Protein AF-A0AAD9TSA2-F1 (afdb_monomer_lite)

Foldseek 3Di:
DAPVVDDPVQKDFDWDWDQDPVRDIDIAGIKGPAFDWDPPDPPDTQTHIDTHDPDPPDPDDDDPVSVVVLVQWDQDPVGIDGNVPPDPPDPPPPPDDVVPDDPVCVVVVVVVVVQDDPDPVPRDDPDDPPPPD

Sequence (133 aa):
MNPKILPSKAWKSYVRYFKAADGQIFTTNMISRNKIGIKIFPSCTLWVHIIGTPLPDKDILIGWDVYCQCKSLKILHNGIRYKRDFKPFSNIPKIFTLSEIQPSFQQVQEKLLQFCTNSYVDFKHPKTFWKNS

Structure (mmCIF, N/CA/C/O backbone):
data_AF-A0AAD9TSA2-F1
#
_entry.id   AF-A0AAD9TSA2-F1
#
loop_
_atom_site.group_PDB
_atom_site.id
_atom_site.type_symbol
_atom_site.label_atom_id
_atom_site.label_alt_id
_atom_site.label_comp_id
_atom_site.label_asym_id
_atom_site.label_entity_id
_atom_site.label_seq_id
_atom_site.pdbx_PDB_ins_code
_atom_site.Cartn_x
_atom_site.Cartn_y
_atom_site.Cartn_z
_atom_site.occupancy
_atom_site.B_iso_or_equiv
_atom_site.auth_seq_id
_atom_site.auth_comp_id
_atom_site.auth_asym_id
_atom_site.auth_atom_id
_atom_site.pdbx_PDB_model_num
ATOM 1 N N . MET A 1 1 ? 3.391 0.774 -10.635 1.00 87.69 1 MET A N 1
ATOM 2 C CA . MET A 1 1 ? 3.125 2.227 -10.495 1.00 87.69 1 MET A CA 1
ATOM 3 C C . MET A 1 1 ? 3.427 2.881 -11.819 1.00 87.69 1 MET A C 1
ATOM 5 O O . MET A 1 1 ? 4.441 2.524 -12.410 1.00 87.69 1 MET A O 1
ATOM 9 N N . ASN A 1 2 ? 2.593 3.815 -12.274 1.00 88.62 2 ASN A N 1
ATOM 10 C CA . ASN A 1 2 ? 2.831 4.500 -13.544 1.00 88.62 2 ASN A CA 1
ATOM 11 C C . ASN A 1 2 ? 4.218 5.187 -13.533 1.00 88.62 2 ASN A C 1
ATOM 13 O O . ASN A 1 2 ? 4.454 6.051 -12.680 1.00 88.62 2 ASN A O 1
ATOM 17 N N . PRO A 1 3 ? 5.143 4.838 -14.453 1.00 89.50 3 PRO A N 1
ATOM 18 C CA . PRO A 1 3 ? 6.490 5.408 -14.470 1.00 89.50 3 PRO A CA 1
ATOM 19 C C . PRO A 1 3 ? 6.525 6.930 -14.615 1.00 89.50 3 PRO A C 1
ATOM 21 O O . PRO A 1 3 ? 7.485 7.555 -14.173 1.00 89.50 3 PRO A O 1
ATOM 24 N N . LYS A 1 4 ? 5.472 7.526 -15.193 1.00 89.19 4 LYS A N 1
ATOM 25 C CA . LYS A 1 4 ? 5.348 8.975 -15.411 1.00 89.19 4 LYS A CA 1
ATOM 26 C C . LYS A 1 4 ? 5.235 9.786 -14.117 1.00 89.19 4 LYS A C 1
ATOM 28 O O . LYS A 1 4 ? 5.485 10.984 -14.144 1.00 89.19 4 LYS A O 1
ATOM 33 N N . ILE A 1 5 ? 4.869 9.158 -12.997 1.00 88.31 5 ILE A N 1
ATOM 34 C CA . ILE A 1 5 ? 4.669 9.853 -11.714 1.00 88.31 5 ILE A CA 1
ATOM 35 C C . ILE A 1 5 ? 6.006 10.286 -11.087 1.00 88.31 5 ILE A C 1
ATOM 37 O O . ILE A 1 5 ? 6.057 11.263 -10.344 1.00 88.31 5 ILE A O 1
ATOM 41 N N . LEU A 1 6 ? 7.098 9.570 -11.369 1.00 90.62 6 LEU A N 1
ATOM 42 C CA . LEU A 1 6 ? 8.424 9.877 -10.832 1.00 90.62 6 LEU A CA 1
ATOM 43 C C . LEU A 1 6 ? 9.380 10.271 -11.958 1.00 90.62 6 LEU A C 1
ATOM 45 O O . LEU A 1 6 ? 9.274 9.744 -13.066 1.00 90.62 6 LEU A O 1
ATOM 49 N N . PRO A 1 7 ? 10.365 11.141 -11.685 1.00 93.88 7 PRO A N 1
ATOM 50 C CA . PRO A 1 7 ? 11.338 11.524 -12.694 1.00 93.88 7 PRO A CA 1
ATOM 51 C C . PRO A 1 7 ? 12.148 10.308 -13.159 1.00 93.88 7 PRO A C 1
ATOM 53 O O . PRO A 1 7 ? 12.468 9.424 -12.365 1.00 93.88 7 PRO A O 1
ATOM 56 N N . SER A 1 8 ? 12.544 10.296 -14.435 1.00 92.88 8 SER A N 1
ATOM 57 C CA . SER A 1 8 ? 13.282 9.194 -15.082 1.00 92.88 8 SER A CA 1
ATOM 58 C C . SER A 1 8 ? 14.492 8.709 -14.269 1.00 92.88 8 SER A C 1
ATOM 60 O O . SER A 1 8 ? 14.726 7.508 -14.144 1.00 92.88 8 SER A O 1
ATOM 62 N N . LYS A 1 9 ? 15.208 9.639 -13.625 1.00 95.38 9 LYS A N 1
ATOM 63 C CA . LYS A 1 9 ? 16.356 9.362 -12.745 1.00 95.38 9 LYS A CA 1
ATOM 64 C C . LYS A 1 9 ? 16.038 8.470 -11.539 1.00 95.38 9 LYS A C 1
ATOM 66 O O . LYS A 1 9 ? 16.944 7.834 -11.011 1.00 95.38 9 LYS A O 1
ATOM 71 N N . ALA A 1 10 ? 14.784 8.411 -11.087 1.00 94.38 10 ALA A N 1
ATOM 72 C CA . ALA A 1 10 ? 14.367 7.578 -9.960 1.00 94.38 10 ALA A CA 1
ATOM 73 C C . ALA A 1 10 ? 14.303 6.083 -10.316 1.00 94.38 10 ALA A C 1
ATOM 75 O O . ALA A 1 10 ? 14.279 5.241 -9.416 1.00 94.38 10 ALA A O 1
ATOM 76 N N . TRP A 1 11 ? 14.310 5.749 -11.608 1.00 95.19 11 TRP A N 1
ATOM 77 C CA . TRP A 1 11 ? 14.159 4.391 -12.117 1.00 95.19 11 TRP A CA 1
ATOM 78 C C . TRP A 1 11 ? 15.504 3.782 -12.535 1.00 95.19 11 TRP A C 1
ATOM 80 O O . TRP A 1 11 ? 16.452 4.483 -12.911 1.00 95.19 11 TRP A O 1
ATOM 90 N N . LYS A 1 12 ? 15.589 2.453 -12.466 1.00 96.06 12 LYS A N 1
ATOM 91 C CA . LYS A 1 12 ? 16.648 1.634 -13.069 1.00 96.06 12 LYS A CA 1
ATOM 92 C C . LYS A 1 12 ? 16.032 0.468 -13.838 1.00 96.06 12 LYS A C 1
ATOM 94 O O . LYS A 1 12 ? 14.952 -0.000 -13.474 1.00 96.06 12 LYS A O 1
ATOM 99 N N . SER A 1 13 ? 16.738 0.003 -14.869 1.00 94.31 13 SER A N 1
ATOM 100 C CA . SER A 1 13 ? 16.355 -1.200 -15.611 1.00 94.31 13 SER A CA 1
ATOM 101 C C . SER A 1 13 ? 16.334 -2.401 -14.670 1.00 94.31 13 SER A C 1
ATOM 103 O O . SER A 1 13 ? 17.261 -2.596 -13.878 1.00 94.31 13 SER A O 1
ATOM 105 N N . TYR A 1 14 ? 15.245 -3.160 -14.708 1.00 93.06 14 TYR A N 1
ATOM 106 C CA . TYR A 1 14 ? 15.063 -4.349 -13.891 1.00 93.06 14 TYR A CA 1
ATOM 107 C C . TYR A 1 14 ? 13.983 -5.232 -14.497 1.00 93.06 14 TYR A C 1
ATOM 109 O O . TYR A 1 14 ? 12.823 -4.830 -14.557 1.00 93.06 14 TYR A O 1
ATOM 117 N N . VAL A 1 15 ? 14.366 -6.435 -14.921 1.00 91.38 15 VAL A N 1
ATOM 118 C CA . VAL A 1 15 ? 13.429 -7.404 -15.486 1.00 91.38 15 VAL A CA 1
ATOM 119 C C . VAL A 1 15 ? 12.979 -8.369 -14.401 1.00 91.38 15 VAL A C 1
ATOM 121 O O . VAL A 1 15 ? 13.802 -9.019 -13.758 1.00 91.38 15 VAL A O 1
ATOM 124 N N . ARG A 1 16 ? 11.665 -8.471 -14.200 1.00 89.12 16 ARG A N 1
ATOM 125 C CA . ARG A 1 16 ? 11.062 -9.472 -13.315 1.00 89.12 16 ARG A CA 1
ATOM 126 C C . ARG A 1 16 ? 9.763 -9.986 -13.902 1.00 89.12 16 ARG A C 1
ATOM 128 O O . ARG A 1 16 ? 8.984 -9.215 -14.461 1.00 89.12 16 ARG A O 1
ATOM 135 N N . TYR A 1 17 ? 9.560 -11.284 -13.731 1.00 89.62 17 TYR A N 1
ATOM 136 C CA . TYR A 1 17 ? 8.388 -12.013 -14.186 1.00 89.62 17 TYR A CA 1
ATOM 137 C C . TYR A 1 17 ? 7.498 -12.343 -12.991 1.00 89.62 17 TYR A C 1
ATOM 139 O O . TYR A 1 17 ? 7.982 -12.754 -11.934 1.00 89.62 17 TYR A O 1
ATOM 147 N N . PHE A 1 18 ? 6.198 -12.167 -13.173 1.00 83.81 18 PHE A N 1
ATOM 148 C CA . PHE A 1 18 ? 5.158 -12.464 -12.203 1.00 83.81 18 PHE A CA 1
ATOM 149 C C . PHE A 1 18 ? 4.166 -13.400 -12.867 1.00 83.81 18 PHE A C 1
ATOM 151 O O . PHE A 1 18 ? 3.656 -13.092 -13.938 1.00 83.81 18 PHE A O 1
ATOM 158 N N . LYS A 1 19 ? 3.886 -14.540 -12.244 1.00 86.69 19 LYS A N 1
ATOM 159 C CA . LYS A 1 19 ? 2.830 -15.436 -12.709 1.00 86.69 19 LYS A CA 1
ATOM 160 C C . LYS A 1 19 ? 1.536 -15.058 -11.997 1.00 86.69 19 LYS A C 1
ATOM 162 O O . LYS A 1 19 ? 1.492 -15.076 -10.768 1.00 86.69 19 LYS A O 1
ATOM 167 N N . ALA A 1 20 ? 0.522 -14.675 -12.758 1.00 81.94 20 ALA A N 1
ATOM 168 C CA . ALA A 1 20 ? -0.810 -14.410 -12.240 1.00 81.94 20 ALA A CA 1
ATOM 169 C C . ALA A 1 20 ? -1.568 -15.724 -11.978 1.00 81.94 20 ALA A C 1
ATOM 171 O O . ALA A 1 20 ? -1.119 -16.811 -12.350 1.00 81.94 20 ALA A O 1
ATOM 172 N N . ALA A 1 21 ? -2.706 -15.629 -11.286 1.00 81.75 21 ALA A N 1
ATOM 173 C CA . ALA A 1 21 ? -3.491 -16.794 -10.871 1.00 81.75 21 ALA A CA 1
ATOM 174 C C . ALA A 1 21 ? -4.059 -17.596 -12.056 1.00 81.75 21 ALA A C 1
ATOM 176 O O . ALA A 1 21 ? -4.214 -18.808 -11.959 1.00 81.75 21 ALA A O 1
ATOM 177 N N . ASP A 1 22 ? -4.311 -16.933 -13.182 1.00 89.19 22 ASP A N 1
ATOM 178 C CA . ASP A 1 22 ? -4.730 -17.535 -14.453 1.00 89.19 22 ASP A CA 1
ATOM 179 C C . ASP A 1 22 ? -3.564 -18.154 -15.250 1.00 89.19 22 ASP A C 1
ATOM 181 O O . ASP A 1 22 ? -3.751 -18.664 -16.352 1.00 89.19 22 ASP A O 1
ATOM 185 N N . GLY A 1 23 ? -2.346 -18.112 -14.705 1.00 88.75 23 GLY A N 1
ATOM 186 C CA . GLY A 1 23 ? -1.141 -18.625 -15.340 1.00 88.75 23 GLY A CA 1
ATOM 187 C C . GLY A 1 23 ? -0.471 -17.657 -16.313 1.00 88.75 23 GLY A C 1
ATOM 188 O O . GLY A 1 23 ? 0.631 -17.969 -16.772 1.00 88.75 23 GLY A O 1
ATOM 189 N N . GLN A 1 24 ? -1.061 -16.488 -16.583 1.00 89.44 24 GLN A N 1
ATOM 190 C CA . GLN A 1 24 ? -0.446 -15.478 -17.439 1.00 89.44 24 GLN A CA 1
ATOM 191 C C . GLN A 1 24 ? 0.817 -14.905 -16.788 1.00 89.44 24 GLN A C 1
ATOM 193 O O . GLN A 1 24 ? 0.896 -14.723 -15.569 1.00 89.44 24 GLN A O 1
ATOM 198 N N . ILE A 1 25 ? 1.826 -14.619 -17.612 1.00 88.19 25 ILE A N 1
ATOM 199 C CA . ILE A 1 25 ? 3.084 -14.026 -17.159 1.00 88.19 25 ILE A CA 1
ATOM 200 C C . ILE A 1 25 ? 3.033 -12.523 -17.398 1.00 88.19 25 ILE A C 1
ATOM 202 O O . ILE A 1 25 ? 2.947 -12.051 -18.528 1.00 88.19 25 ILE A O 1
ATOM 206 N N . PHE A 1 26 ? 3.138 -11.772 -16.313 1.00 84.75 26 PHE A N 1
ATOM 207 C CA . PHE A 1 26 ? 3.305 -10.334 -16.319 1.00 84.75 26 PHE A CA 1
ATOM 208 C C . PHE A 1 26 ? 4.782 -9.979 -16.145 1.00 84.75 26 PHE A C 1
ATOM 210 O O . PHE A 1 26 ? 5.439 -10.445 -15.212 1.00 84.75 26 PHE A O 1
ATOM 217 N N . THR A 1 27 ? 5.305 -9.128 -17.023 1.00 87.62 27 THR A N 1
ATOM 218 C CA . THR A 1 27 ? 6.718 -8.730 -17.016 1.00 87.62 27 THR A CA 1
ATOM 219 C C . THR A 1 27 ? 6.852 -7.247 -16.724 1.00 87.62 27 THR A C 1
ATOM 221 O O . THR A 1 27 ? 6.102 -6.417 -17.233 1.00 87.62 27 THR A O 1
ATOM 224 N N . THR A 1 28 ? 7.854 -6.902 -15.926 1.00 89.00 28 THR A N 1
ATOM 225 C CA . THR A 1 28 ? 8.188 -5.519 -15.575 1.00 89.00 28 THR A CA 1
ATOM 226 C C . THR A 1 28 ? 9.607 -5.243 -16.019 1.00 89.00 28 THR A C 1
ATOM 228 O O . THR A 1 28 ? 10.444 -6.122 -15.842 1.00 89.00 28 THR A O 1
ATOM 231 N N . ASN A 1 29 ? 9.892 -4.053 -16.540 1.00 91.44 29 ASN A N 1
ATOM 232 C CA . ASN A 1 29 ? 11.213 -3.682 -17.063 1.00 91.44 29 ASN A CA 1
ATOM 233 C C . ASN A 1 29 ? 11.946 -2.623 -16.224 1.00 91.44 29 ASN A C 1
ATOM 235 O O . ASN A 1 29 ? 13.083 -2.267 -16.540 1.00 91.44 29 ASN A O 1
ATOM 239 N N . MET A 1 30 ? 11.328 -2.110 -15.157 1.00 93.44 30 MET A N 1
ATOM 240 C CA . MET A 1 30 ? 11.940 -1.085 -14.320 1.00 93.44 30 MET A CA 1
ATOM 241 C C . MET A 1 30 ? 11.511 -1.159 -12.856 1.00 93.44 30 MET A 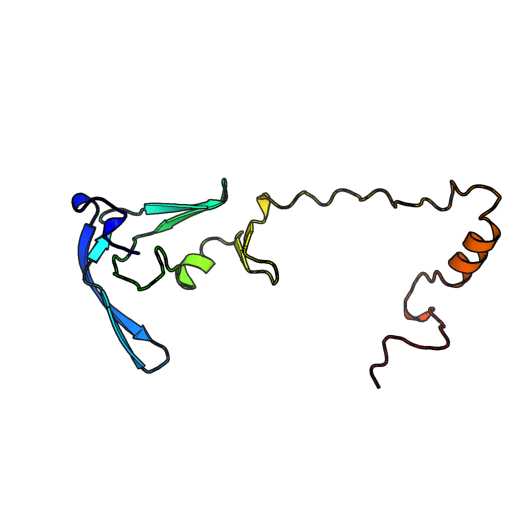C 1
ATOM 243 O O . MET A 1 30 ? 10.383 -1.518 -12.514 1.00 93.44 30 MET A O 1
ATOM 247 N N . ILE A 1 31 ? 12.427 -0.749 -11.983 1.00 95.19 31 ILE A N 1
ATOM 248 C CA . ILE A 1 31 ? 12.223 -0.641 -10.538 1.00 95.19 31 ILE A CA 1
ATOM 249 C C . ILE A 1 31 ? 12.838 0.662 -10.026 1.00 95.19 31 ILE A C 1
ATOM 251 O O . ILE A 1 31 ? 13.749 1.221 -10.642 1.00 95.19 31 ILE A O 1
ATOM 255 N N . SER A 1 32 ? 12.360 1.164 -8.894 1.00 95.75 32 SER A N 1
ATOM 256 C CA . SER A 1 32 ? 12.945 2.328 -8.244 1.00 95.75 32 SER A CA 1
ATOM 257 C C . SER A 1 32 ? 14.377 2.038 -7.779 1.00 95.75 32 SER A C 1
ATOM 259 O O . SER A 1 32 ? 14.684 0.964 -7.246 1.00 95.75 32 SER A O 1
ATOM 261 N N . ARG A 1 33 ? 15.272 3.016 -7.959 1.00 96.12 33 ARG A N 1
ATOM 262 C CA . ARG A 1 33 ? 16.665 2.939 -7.486 1.00 96.12 33 ARG A CA 1
ATOM 263 C C . ARG A 1 33 ? 16.728 2.793 -5.972 1.00 96.12 33 ARG A C 1
ATOM 265 O O . ARG A 1 33 ? 17.392 1.889 -5.476 1.00 96.12 33 ARG A O 1
ATOM 272 N N . ASN A 1 34 ? 15.972 3.637 -5.277 1.00 95.88 34 ASN A N 1
ATOM 273 C CA . ASN A 1 34 ? 15.877 3.676 -3.823 1.00 95.88 34 ASN A CA 1
ATOM 274 C C . ASN A 1 34 ? 14.489 3.218 -3.370 1.00 95.88 34 ASN A C 1
ATOM 276 O O . ASN A 1 34 ? 13.538 3.214 -4.161 1.00 95.88 34 ASN A O 1
ATOM 280 N N . LYS A 1 35 ? 14.362 2.852 -2.091 1.00 94.88 35 LYS A N 1
ATOM 281 C CA . LYS A 1 35 ? 13.046 2.666 -1.472 1.00 94.88 35 LYS A CA 1
ATOM 282 C C . LYS A 1 35 ? 12.293 3.993 -1.475 1.00 94.88 35 LYS A C 1
ATOM 284 O O . LYS A 1 35 ? 12.876 5.042 -1.211 1.00 94.88 35 LYS A O 1
ATOM 289 N N . ILE A 1 36 ? 11.001 3.927 -1.754 1.00 93.06 36 ILE A N 1
ATOM 290 C CA . ILE A 1 36 ? 10.107 5.078 -1.794 1.00 93.06 36 ILE A CA 1
ATOM 291 C C . ILE A 1 36 ? 9.095 4.923 -0.667 1.00 93.06 36 ILE A C 1
ATOM 293 O O . ILE A 1 36 ? 8.533 3.844 -0.476 1.00 93.06 36 ILE A O 1
ATOM 297 N N . GLY A 1 37 ? 8.905 6.004 0.087 1.00 92.56 37 GLY A N 1
ATOM 298 C CA . GLY A 1 37 ? 7.923 6.091 1.156 1.00 92.56 37 GLY A CA 1
ATOM 299 C C . GLY A 1 37 ? 6.533 6.378 0.595 1.00 92.56 37 GLY A C 1
ATOM 300 O O . GLY A 1 37 ? 6.267 7.492 0.156 1.00 92.56 37 GLY A O 1
ATOM 301 N N . ILE A 1 38 ? 5.635 5.397 0.637 1.00 89.56 38 ILE A N 1
ATOM 302 C CA . ILE A 1 38 ? 4.216 5.572 0.320 1.00 89.56 38 ILE A CA 1
ATOM 303 C C . ILE A 1 38 ? 3.483 5.867 1.628 1.00 89.56 38 ILE A C 1
ATOM 305 O O . ILE A 1 38 ? 3.323 4.984 2.475 1.00 89.56 38 ILE A O 1
ATOM 309 N N . LYS A 1 39 ? 3.056 7.117 1.815 1.00 89.62 39 LYS A N 1
ATOM 310 C CA . LYS A 1 39 ? 2.270 7.534 2.981 1.00 89.62 39 LYS A CA 1
ATOM 311 C C . LYS A 1 39 ? 0.788 7.242 2.727 1.00 89.62 39 LYS A C 1
ATOM 313 O O . LYS A 1 39 ? 0.155 7.945 1.951 1.00 89.62 39 LYS A O 1
ATOM 318 N N . ILE A 1 40 ? 0.256 6.203 3.372 1.00 85.50 40 ILE A N 1
ATOM 319 C CA . ILE A 1 40 ? -1.164 5.807 3.266 1.00 85.50 40 ILE A CA 1
ATOM 320 C C . ILE A 1 40 ? -2.009 6.575 4.292 1.00 85.50 40 ILE A C 1
ATOM 322 O O . ILE A 1 40 ? -3.103 7.032 3.988 1.00 85.50 40 ILE A O 1
ATOM 326 N N . PHE A 1 41 ? -1.469 6.746 5.499 1.00 84.44 41 PHE A N 1
ATOM 327 C CA . PHE A 1 41 ? -2.040 7.546 6.586 1.00 84.44 41 PHE A CA 1
ATOM 328 C C . PHE A 1 41 ? -0.947 8.458 7.147 1.00 84.44 41 PHE A C 1
ATOM 330 O O . PHE A 1 41 ? 0.233 8.121 6.997 1.00 84.44 41 PHE A O 1
ATOM 337 N N . PRO A 1 42 ? -1.281 9.557 7.854 1.00 85.12 42 PRO A N 1
ATOM 338 C CA . PRO A 1 42 ? -0.284 10.452 8.449 1.00 85.12 42 PRO A CA 1
ATOM 339 C C . PRO A 1 42 ? 0.815 9.716 9.227 1.00 85.12 42 PRO A C 1
ATOM 341 O O . PRO A 1 42 ? 1.982 10.103 9.167 1.00 85.12 42 PRO A O 1
ATOM 344 N N . SER A 1 43 ? 0.452 8.604 9.876 1.00 81.94 43 SER A N 1
ATOM 345 C CA . SER A 1 43 ? 1.337 7.772 10.689 1.00 81.94 43 SER A CA 1
ATOM 346 C C . SER A 1 43 ? 1.561 6.328 10.172 1.00 81.94 43 SER A C 1
ATOM 348 O O . SER A 1 43 ? 2.161 5.534 10.900 1.00 81.94 43 SER A O 1
ATOM 350 N N . CYS A 1 44 ? 1.150 5.970 8.937 1.00 84.50 44 CYS A N 1
ATOM 351 C CA . CYS A 1 44 ? 1.587 4.741 8.218 1.00 84.50 44 CYS A CA 1
ATOM 352 C C . CYS A 1 44 ? 2.280 5.145 6.911 1.00 84.50 44 CYS A C 1
ATOM 354 O O . CYS A 1 44 ? 1.635 5.573 5.952 1.00 84.50 44 CYS A O 1
ATOM 356 N N . THR A 1 45 ? 3.605 4.987 6.880 1.00 89.19 45 THR A N 1
ATOM 357 C CA . THR A 1 45 ? 4.427 5.124 5.672 1.00 89.19 45 THR A CA 1
ATOM 358 C C . THR A 1 45 ? 5.105 3.793 5.374 1.00 89.19 45 THR A C 1
ATOM 360 O O . THR A 1 45 ? 5.780 3.234 6.237 1.00 89.19 45 THR A O 1
ATOM 363 N N . LEU A 1 46 ? 4.926 3.294 4.154 1.00 89.38 46 LEU A N 1
ATOM 364 C CA . LEU A 1 46 ? 5.543 2.068 3.657 1.00 89.38 46 LEU A CA 1
ATOM 365 C C . LEU A 1 46 ? 6.790 2.402 2.844 1.00 89.38 46 LEU A C 1
ATOM 367 O O . LEU A 1 46 ? 6.692 3.113 1.852 1.00 89.38 46 LEU A O 1
ATOM 371 N N . TRP A 1 47 ? 7.944 1.863 3.229 1.00 92.50 47 TRP A N 1
ATOM 372 C CA . TRP A 1 47 ? 9.204 2.056 2.507 1.00 92.50 47 TRP A CA 1
ATOM 373 C C . TRP A 1 47 ? 9.538 0.829 1.667 1.00 92.50 47 TRP A C 1
ATOM 375 O O . TRP A 1 47 ? 10.051 -0.165 2.183 1.00 92.50 47 TRP A O 1
ATOM 385 N N . VAL A 1 48 ? 9.272 0.902 0.364 1.00 92.94 48 VAL A N 1
ATOM 386 C CA . VAL A 1 48 ? 9.395 -0.245 -0.551 1.00 92.94 48 VAL A CA 1
ATOM 387 C C . VAL A 1 48 ? 10.075 0.143 -1.857 1.00 92.94 48 VAL A C 1
ATOM 389 O O . VAL A 1 48 ? 10.050 1.304 -2.263 1.00 92.94 48 VAL A O 1
ATOM 392 N N . HIS A 1 49 ? 10.698 -0.826 -2.529 1.00 93.25 49 HIS A N 1
ATOM 393 C CA . HIS A 1 49 ? 11.076 -0.633 -3.927 1.00 93.25 49 HIS A CA 1
ATOM 394 C C . HIS A 1 49 ? 9.824 -0.720 -4.795 1.00 93.25 49 HIS A C 1
ATOM 396 O O . HIS A 1 49 ? 9.045 -1.664 -4.673 1.00 93.25 49 HIS A O 1
ATOM 402 N N . ILE A 1 50 ? 9.637 0.265 -5.665 1.00 92.00 50 ILE A N 1
ATOM 403 C CA . ILE A 1 50 ? 8.456 0.358 -6.516 1.00 92.00 50 ILE A CA 1
ATOM 404 C C . ILE A 1 50 ? 8.789 -0.182 -7.894 1.00 92.00 50 ILE A C 1
ATOM 406 O O . ILE A 1 50 ? 9.787 0.200 -8.496 1.00 92.00 50 ILE A O 1
ATOM 410 N N . ILE A 1 51 ? 7.914 -1.028 -8.414 1.00 92.50 51 ILE A N 1
ATOM 411 C CA . ILE A 1 51 ? 7.975 -1.500 -9.791 1.00 92.50 51 ILE A CA 1
ATOM 412 C C . ILE A 1 51 ? 7.242 -0.495 -10.686 1.00 92.50 51 ILE A C 1
ATOM 414 O O . ILE A 1 51 ? 6.082 -0.143 -10.428 1.00 92.50 51 ILE A O 1
ATOM 418 N N . GLY A 1 52 ? 7.921 -0.027 -11.732 1.00 92.38 52 GLY A N 1
ATOM 419 C CA . GLY A 1 52 ? 7.332 0.855 -12.734 1.00 92.38 52 GLY A CA 1
ATOM 420 C C . GLY A 1 52 ? 6.600 0.039 -13.795 1.00 92.38 52 GLY A C 1
ATOM 421 O O . GLY A 1 52 ? 7.196 -0.808 -14.454 1.00 92.38 52 GLY A O 1
ATOM 422 N N . THR A 1 53 ? 5.298 0.271 -13.936 1.00 87.62 53 THR A N 1
ATOM 423 C CA . THR A 1 53 ? 4.416 -0.443 -14.865 1.00 87.62 53 THR A CA 1
ATOM 424 C C . THR A 1 53 ? 3.315 0.503 -15.351 1.00 87.62 53 THR A C 1
ATOM 426 O O . THR A 1 53 ? 2.699 1.179 -14.519 1.00 87.62 53 THR A O 1
ATOM 429 N N . PRO A 1 54 ? 3.051 0.595 -16.667 1.00 83.50 54 PRO A N 1
ATOM 430 C CA . PRO A 1 54 ? 1.917 1.350 -17.184 1.00 83.50 54 PRO A CA 1
ATOM 431 C C . PRO A 1 54 ? 0.641 0.534 -16.951 1.00 83.50 54 PRO A C 1
ATOM 433 O O . PRO A 1 54 ? 0.229 -0.251 -17.798 1.00 83.50 54 PRO A O 1
ATOM 436 N N . LEU A 1 55 ? 0.059 0.655 -15.757 1.00 78.81 55 LEU A N 1
ATOM 437 C CA . LEU A 1 55 ? -1.222 0.022 -15.452 1.00 78.81 55 LEU A CA 1
ATOM 438 C C . LEU A 1 55 ? -2.358 0.886 -16.017 1.00 78.81 55 LEU A C 1
ATOM 440 O O . LEU A 1 55 ? -2.341 2.100 -15.796 1.00 78.81 55 LEU A O 1
ATOM 444 N N . PRO A 1 56 ? -3.340 0.293 -16.716 1.00 78.81 56 PRO A N 1
ATOM 445 C CA . PRO A 1 56 ? -4.532 1.020 -17.128 1.00 78.81 56 PRO A CA 1
ATOM 446 C C . PRO A 1 56 ? -5.335 1.431 -15.887 1.00 78.81 56 PRO A C 1
ATOM 448 O O . PRO A 1 56 ? -5.510 0.637 -14.961 1.00 78.81 56 PRO A O 1
ATOM 451 N N . ASP A 1 57 ? -5.783 2.687 -15.853 1.00 82.50 57 ASP A N 1
ATOM 452 C CA . ASP A 1 57 ? -6.717 3.243 -14.859 1.00 82.50 57 ASP A CA 1
ATOM 453 C C . ASP A 1 57 ? -6.313 3.094 -13.379 1.00 82.50 57 ASP A C 1
ATOM 455 O O . ASP A 1 57 ? -7.162 3.137 -12.474 1.00 82.50 57 ASP A O 1
ATOM 459 N N . LYS A 1 58 ? -5.015 2.886 -13.110 1.00 82.56 58 LYS A N 1
ATOM 460 C CA . LYS A 1 58 ? -4.447 2.735 -11.763 1.00 82.56 58 LYS A CA 1
ATOM 461 C C . LYS A 1 58 ? -3.069 3.386 -11.673 1.00 82.56 58 LYS A C 1
ATOM 463 O O . LYS A 1 58 ? -2.122 2.964 -12.333 1.00 82.56 58 LYS A O 1
ATOM 468 N N . ASP A 1 59 ? -2.917 4.333 -10.755 1.00 82.38 59 ASP A N 1
ATOM 469 C CA . ASP A 1 59 ? -1.613 4.951 -10.485 1.00 82.38 59 ASP A CA 1
ATOM 470 C C . ASP A 1 59 ? -0.692 4.031 -9.675 1.00 82.38 59 ASP A C 1
ATOM 472 O O . ASP A 1 59 ? 0.509 3.910 -9.956 1.00 82.38 59 ASP A O 1
ATOM 476 N N . ILE A 1 60 ? -1.256 3.354 -8.670 1.00 86.31 60 ILE A N 1
ATOM 477 C CA . ILE A 1 60 ? -0.537 2.508 -7.715 1.00 86.31 60 ILE A CA 1
ATOM 478 C C . ILE A 1 60 ? -1.343 1.234 -7.453 1.00 86.31 60 ILE A C 1
ATOM 480 O O . ILE A 1 60 ? -2.547 1.276 -7.215 1.00 86.31 60 ILE A O 1
ATOM 484 N N . LEU A 1 61 ? -0.644 0.100 -7.452 1.00 87.88 61 LEU A N 1
ATOM 485 C CA . LEU A 1 61 ? -1.150 -1.194 -7.012 1.00 87.88 61 LEU A CA 1
ATOM 486 C C . LEU A 1 61 ? -0.266 -1.670 -5.857 1.00 87.88 61 LEU A C 1
ATOM 488 O O . LEU A 1 61 ? 0.959 -1.685 -5.991 1.00 87.88 61 LEU A O 1
ATOM 492 N N . ILE A 1 62 ? -0.879 -2.025 -4.729 1.00 87.12 62 ILE A N 1
ATOM 493 C CA . ILE A 1 62 ? -0.183 -2.535 -3.545 1.00 87.12 62 ILE A CA 1
ATOM 494 C C . ILE A 1 62 ? -0.475 -4.028 -3.438 1.00 87.12 62 ILE A C 1
ATOM 496 O O . ILE A 1 62 ? -1.629 -4.428 -3.303 1.00 87.12 62 ILE A O 1
ATOM 500 N N . GLY A 1 63 ? 0.578 -4.841 -3.517 1.00 86.69 63 GLY A N 1
ATOM 501 C CA . GLY A 1 63 ? 0.490 -6.284 -3.324 1.00 86.69 63 GLY A CA 1
ATOM 502 C C . GLY A 1 63 ? 0.209 -6.660 -1.869 1.00 86.69 63 GLY A C 1
ATOM 503 O O . GLY A 1 63 ? 0.475 -5.894 -0.937 1.00 86.69 63 GLY A O 1
ATOM 504 N N . TRP A 1 64 ? -0.325 -7.865 -1.668 1.00 85.31 64 TRP A N 1
ATOM 505 C CA . TRP A 1 64 ? -0.630 -8.389 -0.335 1.00 85.31 64 TRP A CA 1
ATOM 506 C C . TRP A 1 64 ? 0.623 -8.541 0.543 1.00 85.31 64 TRP A C 1
ATOM 508 O O . TRP A 1 64 ? 0.593 -8.250 1.736 1.00 85.31 64 TRP A O 1
ATOM 518 N N . ASP A 1 65 ? 1.751 -8.906 -0.065 1.00 84.56 65 ASP A N 1
ATOM 519 C CA . ASP A 1 65 ? 3.072 -8.995 0.562 1.00 84.56 65 ASP A CA 1
ATOM 520 C C . ASP A 1 65 ? 3.531 -7.666 1.183 1.00 84.56 65 ASP A C 1
ATOM 522 O O . ASP A 1 65 ? 4.112 -7.644 2.270 1.00 84.56 65 ASP A O 1
ATOM 526 N N . VAL A 1 66 ? 3.244 -6.548 0.513 1.00 86.62 66 VAL A N 1
ATOM 527 C CA . VAL A 1 66 ? 3.527 -5.194 0.999 1.00 86.62 66 VAL A CA 1
ATOM 528 C C . VAL A 1 66 ? 2.502 -4.770 2.050 1.00 86.62 66 VAL A C 1
ATOM 530 O O . VAL A 1 66 ? 2.874 -4.205 3.079 1.00 86.62 66 VAL A O 1
ATOM 533 N N . TYR A 1 67 ? 1.220 -5.076 1.835 1.00 85.81 67 TYR A N 1
ATOM 534 C CA . TYR A 1 67 ? 0.156 -4.790 2.800 1.00 85.81 67 TYR A CA 1
ATOM 535 C C . TYR A 1 67 ? 0.437 -5.427 4.170 1.00 85.81 67 TYR A C 1
ATOM 537 O O . TYR A 1 67 ? 0.384 -4.736 5.191 1.00 85.81 67 TYR A O 1
ATOM 545 N N . CYS A 1 68 ? 0.820 -6.708 4.196 1.00 84.38 68 CYS A N 1
ATOM 546 C CA . CYS A 1 68 ? 1.113 -7.445 5.428 1.00 84.38 68 CYS A CA 1
ATOM 547 C C . CYS A 1 68 ? 2.259 -6.838 6.259 1.00 84.38 68 CYS A C 1
ATOM 549 O O . CYS A 1 68 ? 2.379 -7.145 7.447 1.00 84.38 68 CYS A O 1
ATOM 551 N N . GLN A 1 69 ? 3.077 -5.950 5.682 1.00 84.75 69 GLN A N 1
ATOM 552 C CA . GLN A 1 69 ? 4.142 -5.254 6.405 1.00 84.75 69 GLN A CA 1
ATOM 553 C C . GLN A 1 69 ? 3.615 -4.101 7.289 1.00 84.75 69 GLN A C 1
ATOM 555 O O . GLN A 1 69 ? 4.191 -3.863 8.352 1.00 84.75 69 GLN A O 1
ATOM 560 N N . CYS A 1 70 ? 2.505 -3.415 6.947 1.00 82.50 70 CYS A N 1
ATOM 561 C CA . CYS A 1 70 ? 1.877 -2.417 7.847 1.00 82.50 70 CYS A CA 1
ATOM 562 C C . CYS A 1 70 ? 0.853 -3.125 8.757 1.00 82.50 70 CYS A C 1
ATOM 564 O O . CYS A 1 70 ? -0.346 -3.078 8.510 1.00 82.50 70 CYS A O 1
ATOM 566 N N . LYS A 1 71 ? 1.313 -3.736 9.864 1.00 78.62 71 LYS A N 1
ATOM 567 C CA . LYS A 1 71 ? 0.468 -4.473 10.846 1.00 78.62 71 LYS A CA 1
ATOM 568 C C . LYS A 1 71 ? -0.729 -3.682 11.402 1.00 78.62 71 LYS A C 1
ATOM 570 O O . LYS A 1 71 ? -1.685 -4.257 11.915 1.00 78.62 71 LYS A O 1
ATOM 575 N N . SER A 1 72 ? -0.646 -2.358 11.363 1.00 81.62 72 SER A N 1
ATOM 576 C CA . SER A 1 72 ? -1.669 -1.446 11.880 1.00 81.62 72 SER A CA 1
ATOM 577 C C . SER A 1 72 ? -2.701 -1.033 10.822 1.00 81.62 72 SER A C 1
ATOM 579 O O . SER A 1 72 ? -3.685 -0.381 11.175 1.00 81.62 72 SER A O 1
ATOM 581 N N . LEU A 1 73 ? -2.479 -1.393 9.554 1.00 84.62 73 LEU A N 1
ATOM 582 C CA . LEU A 1 73 ? -3.400 -1.186 8.444 1.00 84.62 73 LEU A CA 1
ATOM 583 C C . LEU A 1 73 ? -4.420 -2.329 8.413 1.00 84.62 73 LEU A C 1
ATOM 585 O O . LEU A 1 73 ? -4.051 -3.498 8.511 1.00 84.62 73 LEU A O 1
ATOM 589 N N . LYS A 1 74 ? -5.705 -1.996 8.304 1.00 84.94 74 LYS A N 1
ATOM 590 C CA . LYS A 1 74 ? -6.798 -2.967 8.214 1.00 84.94 74 LYS A CA 1
ATOM 591 C C . LYS A 1 74 ? -7.717 -2.611 7.058 1.00 84.94 74 LYS A C 1
ATOM 593 O O . LYS A 1 74 ? -8.144 -1.466 6.955 1.00 84.94 74 LYS A O 1
ATOM 598 N N . ILE A 1 75 ? -8.067 -3.590 6.236 1.00 84.25 75 ILE A N 1
ATOM 599 C CA . ILE A 1 75 ? -9.154 -3.471 5.261 1.00 84.25 75 ILE A CA 1
ATOM 600 C C . ILE A 1 75 ? -10.439 -3.933 5.956 1.00 84.25 75 ILE A C 1
ATOM 602 O O . ILE A 1 75 ? -10.516 -5.069 6.419 1.00 84.25 75 ILE A O 1
ATOM 606 N N . LEU A 1 76 ? -11.419 -3.041 6.083 1.00 85.06 76 LEU A N 1
ATOM 607 C CA . LEU A 1 76 ? -12.746 -3.319 6.635 1.00 85.06 76 LEU A CA 1
ATOM 608 C C . LEU A 1 76 ? -13.813 -3.162 5.544 1.00 85.06 76 LEU A C 1
ATOM 610 O O . LEU A 1 76 ? -13.555 -2.594 4.485 1.00 85.06 76 LEU A O 1
ATOM 614 N N . HIS A 1 77 ? -15.040 -3.602 5.833 1.00 79.50 77 HIS A N 1
ATOM 615 C CA . HIS A 1 77 ? -16.182 -3.497 4.913 1.00 79.50 77 HIS A CA 1
ATOM 616 C C . HIS A 1 77 ? -16.489 -2.057 4.451 1.00 79.50 77 HIS A C 1
ATOM 618 O O . HIS A 1 77 ? -17.094 -1.867 3.405 1.00 79.50 77 HIS A O 1
ATOM 624 N N . ASN A 1 78 ? -16.073 -1.040 5.213 1.00 83.00 78 ASN A N 1
ATOM 625 C CA . ASN A 1 78 ? -16.248 0.377 4.879 1.00 83.00 78 ASN A CA 1
ATOM 626 C C . ASN A 1 78 ? -14.955 1.076 4.430 1.00 83.00 78 ASN A C 1
ATOM 628 O O . ASN A 1 78 ? -14.890 2.303 4.436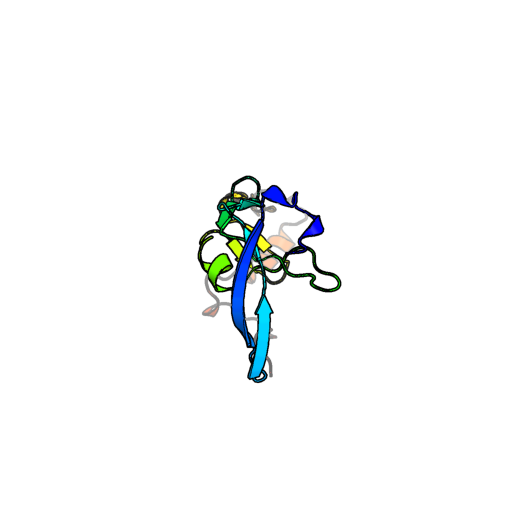 1.00 83.00 78 ASN A O 1
ATOM 632 N N . GLY A 1 79 ? -13.929 0.309 4.060 1.00 81.94 79 GLY A N 1
ATOM 633 C CA . GLY A 1 79 ? -12.674 0.829 3.530 1.00 81.94 79 GLY A CA 1
ATOM 634 C C . GLY A 1 79 ? -11.460 0.526 4.403 1.00 81.94 79 GLY A C 1
ATOM 635 O O . GLY A 1 79 ? -11.489 -0.296 5.321 1.00 81.94 79 GLY A O 1
ATOM 636 N N . ILE A 1 80 ? -10.350 1.185 4.078 1.00 84.12 80 ILE A N 1
ATOM 637 C CA . ILE A 1 80 ? -9.062 0.993 4.747 1.00 84.12 80 ILE A CA 1
ATOM 638 C C . ILE A 1 80 ? -9.022 1.852 6.019 1.00 84.12 80 ILE A C 1
ATOM 640 O O . ILE A 1 80 ? -9.361 3.032 5.987 1.00 84.12 80 ILE A O 1
ATOM 644 N N . ARG A 1 81 ? -8.588 1.277 7.144 1.00 80.75 81 ARG A N 1
ATOM 645 C CA . ARG A 1 81 ? -8.421 1.969 8.431 1.00 80.75 81 ARG A CA 1
ATOM 646 C C . ARG A 1 81 ? -7.035 1.742 9.023 1.00 80.75 81 ARG A C 1
ATOM 648 O O . ARG A 1 81 ? -6.420 0.699 8.806 1.00 80.75 81 ARG A O 1
ATOM 655 N N . TYR A 1 82 ? -6.583 2.687 9.844 1.00 78.00 82 TYR A N 1
ATOM 656 C CA . TYR A 1 82 ? -5.321 2.599 10.574 1.00 78.00 82 TYR A CA 1
ATOM 657 C C . TYR A 1 82 ? -5.544 2.644 12.088 1.00 78.00 82 TYR A C 1
ATOM 659 O O . TYR A 1 82 ? -6.203 3.549 12.591 1.00 78.00 82 TYR A O 1
ATOM 667 N N . LYS A 1 83 ? -4.991 1.671 12.832 1.00 69.81 83 LYS A N 1
ATOM 668 C CA . LYS A 1 83 ? -5.271 1.466 14.271 1.00 69.81 83 LYS A CA 1
ATOM 669 C C . LYS A 1 83 ? -5.059 2.717 15.138 1.00 69.81 83 LYS A C 1
ATOM 671 O O . LYS A 1 83 ? -5.794 2.886 16.100 1.00 69.81 83 LYS A O 1
ATOM 676 N N . ARG A 1 84 ? -4.072 3.569 14.834 1.00 65.31 84 ARG A N 1
ATOM 677 C CA . ARG A 1 84 ? -3.789 4.776 15.640 1.00 65.31 84 ARG A CA 1
ATOM 678 C C . ARG A 1 84 ? -4.746 5.937 15.371 1.00 65.31 84 ARG A C 1
ATOM 680 O O . ARG A 1 84 ? -4.885 6.783 16.240 1.00 65.31 84 ARG A O 1
ATOM 687 N N . ASP A 1 85 ? -5.420 5.938 14.223 1.00 61.66 85 ASP A N 1
ATOM 688 C CA . ASP A 1 85 ? -6.435 6.944 13.884 1.00 61.66 85 ASP A CA 1
ATOM 689 C C . ASP A 1 85 ? -7.834 6.513 14.364 1.00 61.66 85 ASP A C 1
ATOM 691 O O . ASP A 1 85 ? -8.827 7.207 14.139 1.00 61.66 85 ASP A O 1
ATOM 695 N N . PHE A 1 86 ? -7.942 5.367 15.054 1.00 61.69 86 PHE A N 1
ATOM 696 C CA . PHE A 1 86 ? -9.130 5.086 15.847 1.00 61.69 86 PHE A CA 1
ATOM 697 C C . PHE A 1 86 ? -9.177 6.098 16.982 1.00 61.69 86 PHE A C 1
ATOM 699 O O . PHE A 1 86 ? -8.254 6.165 17.796 1.00 61.69 86 PHE A O 1
ATOM 706 N N . LYS A 1 87 ? -10.290 6.834 17.076 1.00 60.34 87 LYS A N 1
ATOM 707 C CA . LYS A 1 87 ? -10.638 7.475 18.341 1.00 60.34 87 LYS A CA 1
ATOM 708 C C . LYS A 1 87 ? -10.537 6.390 19.422 1.00 60.34 87 LYS A C 1
ATOM 710 O O . LYS A 1 87 ? -11.079 5.297 19.202 1.00 60.34 87 LYS A O 1
ATOM 715 N N . PRO A 1 88 ? -9.812 6.631 20.530 1.00 54.03 88 PRO A N 1
ATOM 716 C CA . PRO A 1 88 ? -9.831 5.702 21.648 1.00 54.03 88 PRO A CA 1
ATOM 717 C C . PRO A 1 88 ? -11.287 5.424 22.013 1.00 54.03 88 PRO A C 1
ATOM 719 O O . PRO A 1 88 ? -12.156 6.260 21.756 1.00 54.03 88 PRO A O 1
ATOM 722 N N . PHE A 1 89 ? -11.555 4.245 22.570 1.00 49.69 89 PHE A N 1
ATOM 723 C CA . PHE A 1 89 ? -12.861 3.951 23.141 1.00 49.69 89 PHE A CA 1
ATOM 724 C C . PHE A 1 89 ? -13.167 5.034 24.181 1.00 49.69 89 PHE A C 1
ATOM 726 O O . PHE A 1 89 ? -12.661 5.008 25.299 1.00 49.69 89 PHE A O 1
ATOM 733 N N . SER A 1 90 ? -13.922 6.046 23.776 1.00 52.56 90 SER A N 1
ATOM 734 C CA . SER A 1 90 ? -14.535 6.989 24.685 1.00 52.56 90 SER A CA 1
ATOM 735 C C . SER A 1 90 ? -15.739 6.260 25.241 1.00 52.56 90 SER A C 1
ATOM 737 O O . SER A 1 90 ? -16.543 5.756 24.451 1.00 52.56 90 SER A O 1
ATOM 739 N N . ASN A 1 91 ? -15.872 6.209 26.566 1.00 52.56 91 ASN A N 1
ATOM 740 C CA . ASN A 1 91 ? -17.158 5.898 27.172 1.00 52.56 91 ASN A CA 1
ATOM 741 C C . ASN A 1 91 ? -18.174 6.833 26.521 1.00 52.56 91 ASN A C 1
ATOM 743 O O . ASN A 1 91 ? -18.150 8.037 26.763 1.00 52.56 91 ASN A O 1
ATOM 747 N N . ILE A 1 92 ? -19.005 6.290 25.632 1.00 56.81 92 ILE A N 1
ATOM 748 C CA . ILE A 1 92 ? -20.199 6.985 25.180 1.00 56.81 92 ILE A CA 1
ATOM 749 C C . ILE A 1 92 ? -21.000 7.117 26.473 1.00 56.81 92 ILE A C 1
ATOM 751 O O . ILE A 1 92 ? -21.339 6.073 27.047 1.00 56.81 92 ILE A O 1
ATOM 755 N N . PRO A 1 93 ? -21.223 8.336 27.002 1.00 52.09 93 PRO A N 1
ATOM 756 C CA . PRO A 1 93 ? -22.112 8.494 28.140 1.00 52.09 93 PRO A CA 1
ATOM 757 C C . PRO A 1 93 ? -23.394 7.788 27.733 1.00 52.09 93 PRO A C 1
ATOM 759 O O . PRO A 1 93 ? -23.880 8.035 26.626 1.00 52.09 93 PRO A O 1
ATOM 762 N N . LYS A 1 94 ? -23.872 6.833 28.541 1.00 55.56 94 LYS A N 1
ATOM 763 C CA . LYS A 1 94 ? -25.165 6.196 28.287 1.00 55.56 94 LYS A CA 1
ATOM 764 C C . LYS A 1 94 ? -26.133 7.350 28.057 1.00 55.56 94 LYS A C 1
ATOM 766 O O . LYS A 1 94 ? -26.382 8.114 28.978 1.00 55.56 94 LYS A O 1
ATOM 771 N N . ILE A 1 95 ? -26.584 7.517 26.812 1.00 53.97 95 I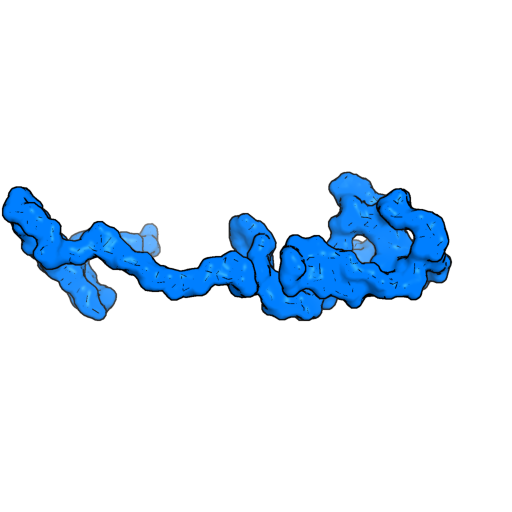LE A N 1
ATOM 772 C CA . ILE A 1 95 ? -27.291 8.729 26.359 1.00 53.97 95 ILE A CA 1
ATOM 773 C C . ILE A 1 95 ? -28.601 8.902 27.150 1.00 53.97 95 ILE A C 1
ATOM 775 O O . ILE A 1 95 ? -29.193 9.971 27.168 1.00 53.97 95 ILE A O 1
ATOM 779 N N . PHE A 1 96 ? -28.997 7.861 27.888 1.00 51.00 96 PHE A N 1
ATOM 780 C CA . PHE A 1 96 ? -30.048 7.885 28.881 1.00 51.00 96 PHE A CA 1
ATOM 781 C C . PHE A 1 96 ? -29.556 7.172 30.142 1.00 51.00 96 PHE A C 1
ATOM 783 O O . PHE A 1 96 ? -29.463 5.940 30.185 1.00 51.00 96 PHE A O 1
ATOM 790 N N . THR A 1 97 ? -29.235 7.934 31.183 1.00 51.88 97 THR A N 1
ATOM 791 C CA . THR A 1 97 ? -29.225 7.387 32.538 1.00 51.88 97 THR A CA 1
ATOM 792 C C . THR A 1 97 ? -30.685 7.333 32.975 1.00 51.88 97 THR A C 1
ATOM 794 O O . THR A 1 97 ? -31.328 8.369 33.114 1.00 51.88 97 THR A O 1
ATOM 797 N N . LEU A 1 98 ? -31.237 6.132 33.177 1.00 55.78 98 LEU A N 1
ATOM 798 C CA . LEU A 1 98 ? -32.630 5.942 33.623 1.00 55.78 98 LEU A CA 1
ATOM 799 C C . LEU A 1 98 ? -32.936 6.622 34.980 1.00 55.78 98 LEU A C 1
ATOM 801 O O . LEU A 1 98 ? -34.078 6.645 35.421 1.00 55.78 98 LEU A O 1
ATOM 805 N N . SER A 1 99 ? -31.922 7.154 3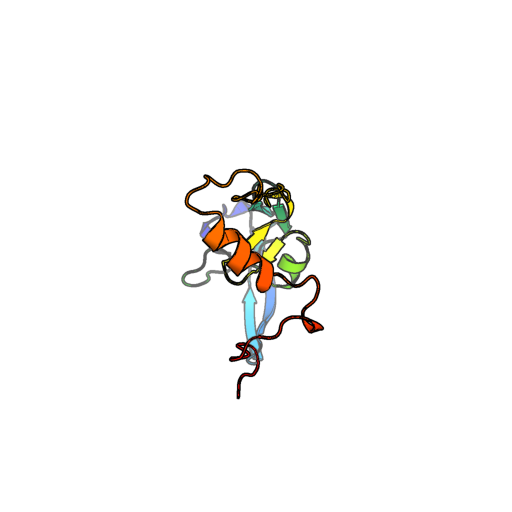5.662 1.00 57.16 99 SER A N 1
ATOM 806 C CA . SER A 1 99 ? -32.049 7.924 36.898 1.00 57.16 99 SER A CA 1
ATOM 807 C C . SER A 1 99 ? -32.523 9.369 36.696 1.00 57.16 99 SER A C 1
ATOM 809 O O . SER A 1 99 ? -32.938 9.987 37.667 1.00 57.16 99 SER A O 1
ATOM 811 N N . GLU A 1 100 ? -32.473 9.914 35.475 1.00 61.62 100 GLU A N 1
ATOM 812 C CA . GLU A 1 100 ? -32.825 11.317 35.166 1.00 61.62 100 GLU A CA 1
ATOM 813 C C . GLU A 1 100 ? -34.129 11.427 34.357 1.00 61.62 100 GLU A C 1
ATOM 815 O O . GLU A 1 100 ? -34.301 12.294 33.499 1.00 61.62 100 GLU A O 1
ATOM 820 N N . ILE A 1 101 ? -35.058 10.501 34.587 1.00 62.41 101 ILE A N 1
ATOM 821 C CA . ILE A 1 101 ? -36.310 10.433 33.839 1.00 62.41 101 ILE A CA 1
ATOM 822 C C . ILE A 1 101 ? -37.343 11.385 34.452 1.00 62.41 101 ILE A C 1
ATOM 824 O O . ILE A 1 101 ? -37.647 11.313 35.642 1.00 62.41 101 ILE A O 1
ATOM 828 N N . GLN A 1 102 ? -37.909 12.274 33.626 1.00 69.25 102 GLN A N 1
ATOM 829 C CA . GLN A 1 102 ? -39.047 13.103 34.030 1.00 69.25 102 GLN A CA 1
ATOM 830 C C . GLN A 1 102 ? -40.224 12.214 34.483 1.00 69.25 102 GLN A C 1
ATOM 832 O O . GLN A 1 102 ? -40.459 11.175 33.860 1.00 69.25 102 GLN A O 1
ATOM 837 N N . PRO A 1 103 ? -41.017 12.620 35.496 1.00 71.62 103 PRO A N 1
ATOM 838 C CA . PRO A 1 103 ? -42.103 11.802 36.054 1.00 71.62 103 PRO A CA 1
ATOM 839 C C . PRO A 1 103 ? -43.080 11.248 35.004 1.00 71.62 103 PRO A C 1
ATOM 841 O O . PRO A 1 103 ? -43.590 10.139 35.141 1.00 71.62 103 PRO A O 1
ATOM 844 N N . SER A 1 104 ? -43.283 11.987 33.911 1.00 75.31 104 SER A N 1
ATOM 845 C CA . SER A 1 104 ? -44.128 11.620 32.769 1.00 75.31 104 SER A CA 1
ATOM 846 C C . SER A 1 104 ? -43.724 10.323 32.055 1.00 75.31 104 SER A C 1
ATOM 848 O O . SER A 1 104 ? -44.559 9.721 31.384 1.00 75.31 104 SER A O 1
ATOM 850 N N . PHE A 1 105 ? -42.479 9.864 32.201 1.00 71.06 105 PHE A N 1
ATOM 851 C CA . PHE A 1 105 ? -41.966 8.667 31.531 1.00 71.06 105 PHE A CA 1
ATOM 852 C C . PHE A 1 105 ? -41.659 7.505 32.494 1.00 71.06 105 PHE A C 1
ATOM 854 O O . PHE A 1 105 ? -41.170 6.467 32.045 1.00 71.06 105 PHE A O 1
ATOM 861 N N . GLN A 1 106 ? -41.993 7.619 33.788 1.00 76.12 106 GLN A N 1
ATOM 862 C CA . GLN A 1 106 ? -41.771 6.547 34.776 1.00 76.12 106 GLN A CA 1
ATOM 863 C C . GLN A 1 106 ? -42.453 5.229 34.379 1.00 76.12 106 GLN A C 1
ATOM 865 O O . GLN A 1 106 ? -41.835 4.169 34.433 1.00 76.12 106 GLN A O 1
ATOM 870 N N . GLN A 1 107 ? -43.685 5.286 33.866 1.00 77.06 107 GLN A N 1
ATOM 871 C CA . GLN A 1 107 ? -44.394 4.084 33.403 1.00 77.06 107 GLN A CA 1
ATOM 872 C C . GLN A 1 107 ? -43.701 3.396 32.219 1.00 77.06 107 GLN A C 1
ATOM 874 O O . GLN A 1 107 ? -43.770 2.175 32.066 1.00 77.06 107 GLN A O 1
ATOM 879 N N . VAL A 1 108 ? -43.041 4.169 31.353 1.00 75.12 108 VAL A N 1
ATOM 880 C CA . VAL A 1 108 ? -42.284 3.623 30.219 1.00 75.12 108 VAL A CA 1
ATOM 881 C C . VAL A 1 108 ? -40.998 2.970 30.725 1.00 75.12 108 VAL A C 1
ATOM 883 O O . VAL A 1 108 ? -40.650 1.880 30.278 1.00 75.12 108 VAL A O 1
ATOM 886 N N . GLN A 1 109 ? -40.332 3.589 31.701 1.00 74.31 109 GLN A N 1
ATOM 887 C CA . GLN A 1 109 ? -39.146 3.039 32.353 1.00 74.31 109 GLN A CA 1
ATOM 888 C C . GLN A 1 109 ? -39.430 1.702 33.043 1.00 74.31 109 GLN A C 1
ATOM 890 O O . GLN A 1 109 ? -38.691 0.745 32.823 1.00 74.31 109 GLN A O 1
ATOM 895 N N . GLU A 1 110 ? -40.497 1.612 33.838 1.00 76.50 110 GLU A N 1
ATOM 896 C CA . GLU A 1 110 ? -40.879 0.373 34.526 1.00 76.50 110 GLU A CA 1
ATOM 897 C C . GLU A 1 110 ? -41.138 -0.765 33.536 1.00 76.50 110 GLU A C 1
ATOM 899 O O . GLU A 1 110 ? -40.632 -1.873 33.718 1.00 76.50 110 GLU A O 1
ATOM 904 N N . LYS A 1 111 ? -41.848 -0.482 32.435 1.00 76.94 111 LYS A N 1
ATOM 905 C CA . LYS A 1 111 ? -42.073 -1.465 31.368 1.00 76.94 111 LYS A CA 1
ATOM 906 C C . LYS A 1 111 ? -40.774 -1.905 30.701 1.00 76.94 111 LYS A C 1
ATOM 908 O O . LYS A 1 111 ? -40.610 -3.088 30.441 1.00 76.94 111 LYS A O 1
ATOM 913 N N . LEU A 1 112 ? -39.846 -0.990 30.421 1.00 70.81 112 LEU A N 1
ATOM 914 C CA . LEU A 1 112 ? -38.567 -1.339 29.794 1.00 70.81 112 LEU A CA 1
ATOM 915 C C . LEU A 1 112 ? -37.678 -2.171 30.726 1.00 70.81 112 LEU A C 1
ATOM 917 O O . LEU A 1 112 ? -37.080 -3.146 30.275 1.00 70.81 112 LEU A O 1
ATOM 921 N N . LEU A 1 113 ? -37.643 -1.840 32.021 1.00 72.50 113 LEU A N 1
ATOM 922 C CA . LEU A 1 113 ? -36.886 -2.589 33.026 1.00 72.50 113 LEU A CA 1
ATOM 923 C C . LEU A 1 113 ? -37.372 -4.037 33.168 1.00 72.50 113 LEU A C 1
ATOM 925 O O . LEU A 1 113 ? -36.546 -4.920 33.375 1.00 72.50 113 LEU A O 1
ATOM 929 N N . GLN A 1 114 ? -38.668 -4.307 32.980 1.00 71.56 114 GLN A N 1
ATOM 930 C CA . GLN A 1 114 ? -39.201 -5.678 32.965 1.00 71.56 114 GLN A CA 1
ATOM 931 C C . GLN A 1 114 ? -38.614 -6.548 31.842 1.00 71.56 114 GLN A C 1
ATOM 933 O O . GLN A 1 114 ? -38.580 -7.770 31.973 1.00 71.56 114 GLN A O 1
ATOM 938 N N . PHE A 1 115 ? -38.136 -5.940 30.753 1.00 66.44 115 PHE A N 1
ATOM 939 C CA . PHE A 1 115 ? -37.495 -6.647 29.640 1.00 66.44 115 PHE A CA 1
ATOM 940 C C . PHE A 1 115 ? -35.960 -6.588 29.689 1.00 66.44 115 PHE A C 1
ATOM 942 O O . PHE A 1 115 ? -35.299 -7.240 28.880 1.00 66.44 115 PHE A O 1
ATOM 949 N N . CYS A 1 116 ? -35.374 -5.827 30.619 1.00 63.66 116 CYS A N 1
ATOM 950 C CA . CYS A 1 116 ? -33.931 -5.774 30.822 1.00 63.66 116 CYS A CA 1
ATOM 951 C C . CYS A 1 116 ? -33.477 -6.988 31.635 1.00 63.66 116 CYS A C 1
ATOM 953 O O . CYS A 1 116 ? -33.639 -7.038 32.851 1.00 63.66 116 CYS A O 1
ATOM 955 N N . THR A 1 117 ? -32.865 -7.959 30.968 1.00 64.75 117 THR A N 1
ATOM 956 C CA . THR A 1 117 ? -32.289 -9.130 31.626 1.00 64.75 117 THR A CA 1
ATOM 957 C C . THR A 1 117 ? -30.772 -9.023 31.700 1.00 64.75 117 THR A C 1
ATOM 959 O O . THR A 1 117 ? -30.120 -8.513 30.790 1.00 64.75 117 THR A O 1
ATOM 962 N N . ASN A 1 118 ? -30.187 -9.523 32.791 1.00 66.81 118 ASN A N 1
ATOM 963 C CA . ASN A 1 118 ? -28.730 -9.535 32.971 1.00 66.81 118 ASN A CA 1
ATOM 964 C C . ASN A 1 118 ? -28.036 -10.621 32.133 1.00 66.81 118 ASN A C 1
ATOM 966 O O . ASN A 1 118 ? -26.810 -10.642 32.037 1.00 66.81 118 ASN A O 1
ATOM 970 N N . SER A 1 119 ? -28.807 -11.522 31.521 1.00 56.00 119 SER A N 1
ATOM 971 C CA . SER A 1 119 ? -28.304 -12.552 30.623 1.00 56.00 119 SER A CA 1
ATOM 972 C C . SER A 1 119 ? -29.285 -12.819 29.477 1.00 56.00 119 SER A C 1
ATOM 974 O O . SER A 1 119 ? -3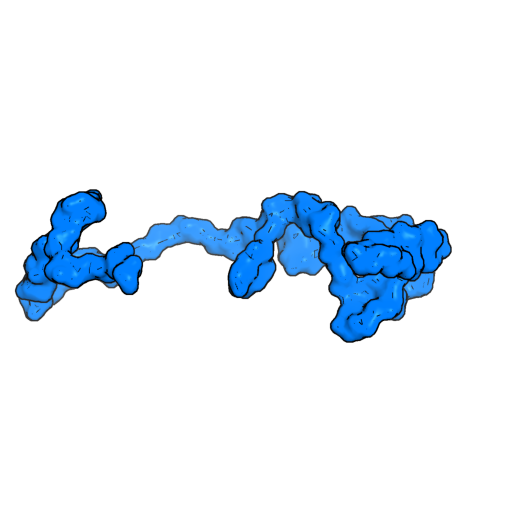0.491 -12.578 29.585 1.00 56.00 119 SER A O 1
ATOM 976 N N . TYR A 1 120 ? -28.759 -13.353 28.374 1.00 58.09 120 TYR A N 1
ATOM 977 C CA . TYR A 1 120 ? -29.562 -13.800 27.233 1.00 58.09 120 TYR A CA 1
ATOM 978 C C . TYR A 1 120 ? -30.474 -14.989 27.568 1.00 58.09 120 TYR A C 1
ATOM 980 O O . TYR A 1 120 ? -31.499 -15.162 26.915 1.00 58.09 120 TYR A O 1
ATOM 988 N N . VAL A 1 121 ? -30.119 -15.799 28.571 1.00 64.62 121 VAL A N 1
ATOM 989 C CA . VAL A 1 121 ? -30.891 -16.984 28.987 1.00 64.62 121 VAL A CA 1
ATOM 990 C C . VAL A 1 121 ? -32.193 -16.573 29.675 1.00 64.62 121 VAL A C 1
ATOM 992 O O . VAL A 1 121 ? -33.215 -17.243 29.538 1.00 64.62 121 VAL A O 1
ATOM 995 N N . ASP A 1 122 ? -32.173 -15.429 30.354 1.00 64.69 122 ASP A N 1
ATOM 996 C CA . ASP A 1 122 ? -33.318 -14.915 31.102 1.00 64.69 122 ASP A CA 1
ATOM 997 C C . ASP A 1 122 ? -34.287 -14.111 30.216 1.00 64.69 122 ASP A C 1
ATOM 999 O O . ASP A 1 122 ? -35.405 -13.804 30.634 1.00 64.69 122 ASP A O 1
ATOM 1003 N N . PHE A 1 123 ? -33.890 -13.780 28.978 1.00 64.81 123 PHE A N 1
ATOM 1004 C CA . PHE A 1 123 ? -34.693 -12.983 28.051 1.00 64.81 123 PHE A CA 1
ATOM 1005 C C . PHE A 1 123 ? -35.841 -13.803 27.449 1.00 64.81 123 PHE A C 1
ATOM 1007 O O . PHE A 1 123 ? -35.697 -14.490 26.434 1.00 64.81 123 PHE A O 1
ATOM 1014 N N . LYS A 1 124 ? -37.022 -13.707 28.064 1.00 64.38 124 LYS A N 1
ATOM 1015 C CA . LYS A 1 124 ? -38.257 -14.327 27.568 1.00 64.38 124 LYS A CA 1
ATOM 1016 C C . LYS A 1 124 ? -39.055 -13.328 26.730 1.00 64.38 124 LYS A C 1
ATOM 1018 O O . LYS A 1 124 ? -39.796 -12.515 27.270 1.00 64.38 124 LYS A O 1
ATOM 1023 N N . HIS A 1 125 ? -38.936 -13.412 25.404 1.00 65.06 125 HIS A N 1
ATOM 1024 C CA . HIS A 1 125 ? -39.770 -12.647 24.470 1.00 65.06 125 HIS A CA 1
ATOM 1025 C C . HIS A 1 125 ? -40.625 -13.592 23.605 1.00 65.06 125 HIS A C 1
ATOM 1027 O O . HIS A 1 125 ? -40.089 -14.570 23.079 1.00 65.06 125 HIS A O 1
ATOM 1033 N N . PRO A 1 126 ? -41.931 -13.315 23.413 1.00 65.69 126 PRO A N 1
ATOM 1034 C CA . PRO A 1 126 ? -42.853 -14.207 22.695 1.00 65.69 126 PRO A CA 1
ATOM 1035 C C . PRO A 1 126 ? -42.499 -14.415 21.212 1.00 6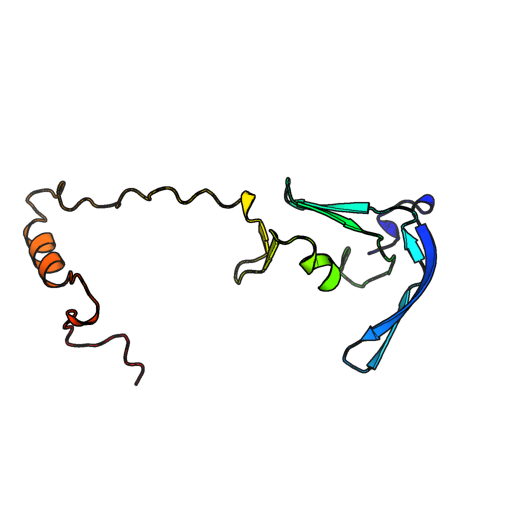5.69 126 PRO A C 1
ATOM 1037 O O . PRO A 1 126 ? -42.882 -15.420 20.624 1.00 65.69 126 PRO A O 1
ATOM 1040 N N . LYS A 1 127 ? -41.734 -13.498 20.607 1.00 62.75 127 LYS A N 1
ATOM 1041 C CA . LYS A 1 127 ? -41.101 -13.676 19.290 1.00 62.75 127 LYS A CA 1
ATOM 1042 C C . LYS A 1 127 ? -39.585 -13.642 19.442 1.00 62.75 127 LYS A C 1
ATOM 1044 O O . LYS A 1 127 ? -39.006 -12.567 19.580 1.00 62.75 127 LYS A O 1
ATOM 1049 N N . THR A 1 128 ? -38.920 -14.789 19.432 1.00 58.41 128 THR A N 1
ATOM 1050 C CA . THR A 1 128 ? -37.453 -14.830 19.380 1.00 58.41 128 THR A CA 1
ATOM 1051 C C . THR A 1 128 ? -36.972 -14.349 18.012 1.00 58.41 128 THR A C 1
ATOM 1053 O O . THR A 1 128 ? -37.080 -15.091 17.041 1.00 58.41 128 THR A O 1
ATOM 1056 N N . PHE A 1 129 ? -36.417 -13.136 17.933 1.00 54.38 129 PHE A N 1
ATOM 1057 C CA . PHE A 1 129 ? -35.866 -12.554 16.696 1.00 54.38 129 PHE A CA 1
ATOM 1058 C C . PHE A 1 129 ? -34.644 -13.307 16.136 1.00 54.38 129 PHE A C 1
ATOM 1060 O O . PHE A 1 129 ? -34.223 -13.054 15.016 1.00 54.38 129 PHE A O 1
ATOM 1067 N N . TRP A 1 130 ? -34.061 -14.212 16.922 1.00 59.38 130 TRP A N 1
ATOM 1068 C CA . TRP A 1 130 ? -32.801 -14.909 16.628 1.00 59.38 130 TRP A CA 1
ATOM 1069 C C . TRP A 1 130 ? -32.986 -16.342 16.130 1.00 59.38 130 TRP A C 1
ATOM 1071 O O . TRP A 1 130 ? -32.011 -16.977 15.733 1.00 59.38 130 TRP A O 1
ATOM 1081 N N . LYS A 1 131 ? -34.215 -16.869 16.134 1.00 50.00 131 LYS A N 1
ATOM 1082 C CA . LYS A 1 131 ? -34.511 -18.082 15.374 1.00 50.00 131 LYS A CA 1
ATOM 1083 C C . LYS A 1 131 ? -34.837 -17.643 13.954 1.00 50.00 131 LYS A C 1
ATOM 1085 O O . LYS A 1 131 ? -35.987 -17.355 13.649 1.00 50.00 131 LYS A O 1
ATOM 1090 N N . ASN A 1 132 ? -33.806 -17.566 13.118 1.00 44.50 132 ASN A N 1
ATOM 1091 C CA . ASN A 1 132 ? -33.992 -17.634 11.674 1.00 44.50 132 ASN A CA 1
ATOM 1092 C C . ASN A 1 132 ? -34.498 -19.049 11.370 1.00 44.50 132 ASN A C 1
ATOM 1094 O O . ASN A 1 132 ? -33.702 -19.976 11.229 1.00 44.50 132 ASN A O 1
ATOM 1098 N N . SER A 1 133 ? -35.816 -19.221 11.429 1.00 47.06 133 SER A N 1
ATOM 1099 C CA . SER A 1 133 ? -36.526 -20.341 10.811 1.00 47.06 133 SER A CA 1
ATOM 1100 C C . SER A 1 133 ? -36.522 -20.185 9.301 1.00 47.06 133 SER A C 1
ATOM 1102 O O . SER A 1 133 ? -36.776 -19.036 8.867 1.00 47.06 133 SER A O 1
#

Radius of gyration: 27.37 Å; chains: 1; bounding box: 61×33×54 Å

pLDDT: mean 78.07, std 13.93, range [44.5, 96.12]

Secondary structure (DSSP, 8-state):
--GGGS-GGGEEEEEEEEE-TTSPEEEEEEEESS-EEEEEETTEEEEEPPEE---TT-S----HHHHTT-TTEEEETTEEEEGGGSPP------S--GGG--GGGHHHHHHHHHH--SSSSS---SS-TT---

Organism: NCBI:txid168575